Protein AF-A0A368TTC8-F1 (afdb_monomer)

Sequence (91 aa):
MTYEVQFQVGTAEYTARGPDIDGVLRLIQGVQGVGRVPEWIDWAGGACPVASGVVVALQPRSGRQTRGEGQTFDWGHTGRPGDIVRYRVCE

Radius of gyration: 19.32 Å; Cα contacts (8 Å, |Δi|>4): 154; chains: 1; bounding box: 33×19×56 Å

Organism: NCBI:txid2282306

Mean predicted aligned error: 11.92 Å

Secondary structure (DSSP, 8-state):
--EEEEEEETTEEEEEEESSHHHHHHHHHHHHHTT-PPPPEE----S--S-TT-EEEEEETTS--EEEEGGGS----SS-TT-EEEEEE--

pLDDT: mean 84.12, std 10.51, range [47.0, 93.56]

Nearest PDB structures (foldseek):
  1q10-assembly1_B  TM=3.906E-01  e=8.228E-01  Streptococcus sp. 'group G'
  1ca1-assembly1_A  TM=1.776E-01  e=4.451E+00  Clostridium perfringens
  8jmq-assembly1_B  TM=2.093E-01  e=7.659E+00  Asparagus officinalis

Solvent-accessible surface area (backbone atoms only — not comparable to full-atom values): 5419 Å² total; per-residue (Å²): 115,75,40,75,49,78,50,74,59,92,94,46,81,46,75,45,69,31,77,40,63,69,63,34,50,51,53,50,51,50,58,65,56,75,66,65,74,57,66,76,40,82,41,84,47,55,79,76,91,57,58,85,88,38,35,25,39,36,31,24,64,68,60,68,65,50,74,47,48,45,76,80,53,72,42,53,54,84,86,48,56,75,19,40,41,27,37,26,64,51,131

Foldseek 3Di:
DKDKDWDDDDPDIDIFIDPDPVVSVVVVVVVVVVPCPFDKDFADADPQPDDFPWKKWFQFLLGDIDIDTSVVDDRGDPVDSRHTGIMGTDD

Structure (mmCIF, N/CA/C/O backbone):
data_AF-A0A368TTC8-F1
#
_entry.id   AF-A0A368TTC8-F1
#
loop_
_atom_site.group_PDB
_atom_site.id
_atom_site.type_symbol
_atom_site.label_atom_id
_atom_site.label_alt_id
_atom_site.label_comp_id
_atom_site.label_asym_id
_atom_site.label_entity_id
_atom_site.label_seq_id
_atom_site.pdbx_PDB_ins_code
_atom_site.Cartn_x
_atom_site.Cartn_y
_atom_site.Cartn_z
_atom_site.occupancy
_atom_site.B_iso_or_equiv
_atom_site.auth_seq_id
_atom_site.auth_comp_id
_atom_site.auth_asym_id
_atom_site.auth_atom_id
_atom_site.pdbx_PDB_model_num
ATOM 1 N N . MET A 1 1 ? -18.501 -5.356 37.187 1.00 75.19 1 MET A N 1
ATOM 2 C CA . MET A 1 1 ? -17.072 -5.711 37.296 1.00 75.19 1 MET A CA 1
ATOM 3 C C . MET A 1 1 ? -16.368 -4.960 36.182 1.00 75.19 1 MET A C 1
ATOM 5 O O . MET A 1 1 ? -16.891 -4.975 35.079 1.00 75.19 1 MET A O 1
ATOM 9 N N . THR A 1 2 ? -15.304 -4.215 36.473 1.00 86.19 2 THR A N 1
ATOM 10 C CA . THR A 1 2 ? -14.590 -3.415 35.464 1.00 86.19 2 THR A CA 1
ATOM 11 C C . THR A 1 2 ? -13.287 -4.123 35.141 1.00 86.19 2 THR A C 1
ATOM 13 O O . THR A 1 2 ? -12.549 -4.489 36.053 1.00 86.19 2 THR A O 1
ATOM 16 N N . TYR A 1 3 ? -13.031 -4.338 33.859 1.00 89.19 3 TYR A N 1
ATOM 17 C CA . TYR A 1 3 ? -11.799 -4.916 33.350 1.00 89.19 3 TYR A CA 1
ATOM 18 C C . TYR A 1 3 ? -10.816 -3.793 33.052 1.00 89.19 3 TYR A C 1
ATOM 20 O O . TYR A 1 3 ? -11.174 -2.800 32.417 1.00 89.19 3 TYR A O 1
ATOM 28 N N . GLU A 1 4 ? -9.581 -3.963 33.509 1.00 91.12 4 GLU A N 1
ATOM 29 C CA . GLU A 1 4 ? -8.473 -3.054 33.240 1.00 91.12 4 GLU A CA 1
ATOM 30 C C . GLU A 1 4 ? -7.339 -3.852 32.601 1.00 91.12 4 GLU A C 1
ATOM 32 O O . GLU A 1 4 ? -6.953 -4.904 33.109 1.00 91.12 4 GLU A O 1
ATOM 37 N N . VAL A 1 5 ? -6.823 -3.369 31.474 1.00 88.75 5 VAL A N 1
ATOM 38 C CA . VAL A 1 5 ? -5.729 -4.014 30.745 1.00 88.75 5 VAL A CA 1
ATOM 39 C C . VAL A 1 5 ? -4.675 -2.966 30.422 1.00 88.75 5 VAL A C 1
ATOM 41 O O . VAL A 1 5 ? -4.972 -1.923 29.835 1.00 88.75 5 VAL A O 1
ATOM 44 N N . GLN A 1 6 ? -3.439 -3.250 30.818 1.00 90.25 6 GLN A N 1
ATOM 45 C CA . GLN A 1 6 ? -2.270 -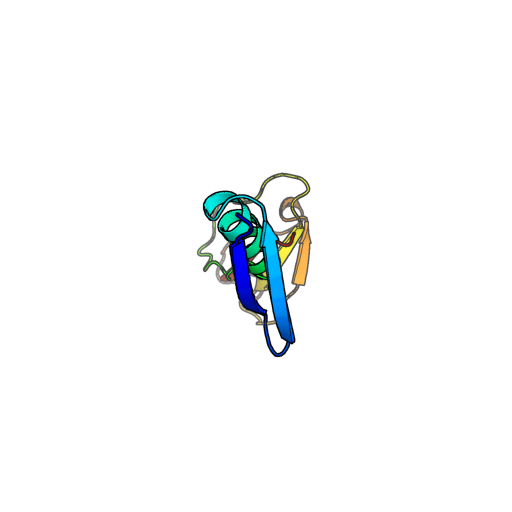2.441 30.497 1.00 90.25 6 GLN A CA 1
ATOM 46 C C . GLN A 1 6 ? -1.627 -2.956 29.211 1.00 90.25 6 GLN A C 1
ATOM 48 O O . GLN A 1 6 ? -1.531 -4.164 28.996 1.00 90.25 6 GLN A O 1
ATOM 53 N N . PHE A 1 7 ? -1.203 -2.043 28.346 1.00 83.69 7 PHE A N 1
ATOM 54 C CA . PHE A 1 7 ? -0.555 -2.378 27.084 1.00 83.69 7 PHE A CA 1
ATOM 55 C C . PHE A 1 7 ? 0.461 -1.305 26.694 1.00 83.69 7 PHE A C 1
ATOM 57 O O . PHE A 1 7 ? 0.370 -0.156 27.123 1.00 83.69 7 PHE A O 1
ATOM 64 N N . GLN A 1 8 ? 1.430 -1.678 25.862 1.00 79.62 8 GLN A N 1
ATOM 65 C CA . GLN A 1 8 ? 2.470 -0.772 25.380 1.00 79.62 8 GLN A CA 1
ATOM 66 C C . GLN A 1 8 ? 2.253 -0.438 23.902 1.00 79.62 8 GLN A C 1
ATOM 68 O O . GLN A 1 8 ? 1.886 -1.304 23.102 1.00 79.62 8 GLN A O 1
ATOM 73 N N . VAL A 1 9 ? 2.481 0.824 23.537 1.00 76.88 9 VAL A N 1
ATOM 74 C CA . VAL A 1 9 ? 2.503 1.301 22.147 1.00 76.88 9 VAL A CA 1
ATOM 75 C C . VAL A 1 9 ? 3.788 2.097 21.954 1.00 76.88 9 VAL A C 1
ATOM 77 O O . VAL A 1 9 ? 3.958 3.178 22.520 1.00 76.88 9 VAL A O 1
ATOM 80 N N . GLY A 1 10 ? 4.722 1.549 21.176 1.00 78.62 10 GLY A N 1
ATOM 81 C CA . GLY A 1 10 ? 6.071 2.108 21.075 1.00 78.62 10 GLY A CA 1
ATOM 82 C C . GLY A 1 10 ? 6.781 2.080 22.432 1.00 78.62 10 GLY A C 1
ATOM 83 O O . GLY A 1 10 ? 6.966 1.012 23.007 1.00 78.62 10 GLY A O 1
ATOM 84 N N . THR A 1 11 ? 7.176 3.249 22.941 1.00 77.38 11 THR A N 1
ATOM 85 C CA . THR A 1 11 ? 7.820 3.415 24.260 1.00 77.38 11 THR A CA 1
ATOM 86 C C . THR A 1 11 ? 6.861 3.867 25.362 1.00 77.38 11 THR A C 1
ATOM 88 O O . THR A 1 11 ? 7.287 4.041 26.502 1.00 77.38 11 THR A O 1
ATOM 91 N N . ALA A 1 12 ? 5.589 4.099 25.035 1.00 63.66 12 ALA A N 1
ATOM 92 C CA . ALA A 1 12 ? 4.596 4.607 25.969 1.00 63.66 12 ALA A CA 1
ATOM 93 C C . ALA A 1 12 ? 3.675 3.485 26.468 1.00 63.66 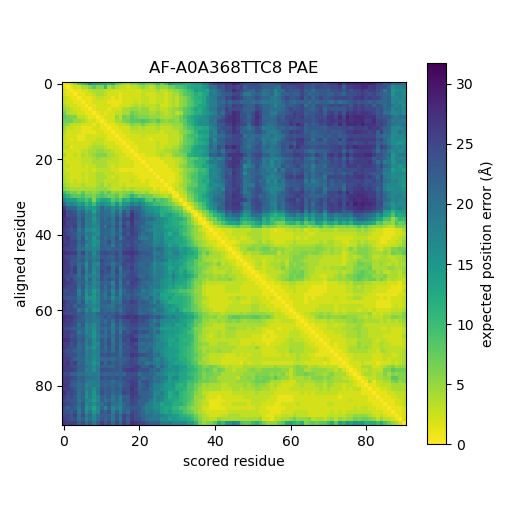12 ALA A C 1
ATOM 95 O O . ALA A 1 12 ? 3.299 2.575 25.723 1.00 63.66 12 ALA A O 1
ATOM 96 N N . GLU A 1 13 ? 3.314 3.567 27.746 1.00 87.81 13 GLU A N 1
ATOM 97 C CA . GLU A 1 13 ? 2.429 2.623 28.422 1.00 87.81 13 GLU A CA 1
ATOM 98 C C . GLU A 1 13 ? 1.030 3.223 28.572 1.00 87.81 13 GLU A C 1
ATOM 100 O O . GLU A 1 13 ? 0.865 4.389 28.934 1.00 87.81 13 GLU A O 1
ATOM 105 N N . TYR A 1 14 ? 0.016 2.413 28.285 1.00 83.69 14 TYR A N 1
ATOM 106 C CA . TYR A 1 14 ? -1.383 2.811 28.269 1.00 83.69 14 TYR A CA 1
ATOM 107 C C . TYR A 1 14 ? -2.225 1.825 29.074 1.00 83.69 14 TYR A C 1
ATOM 109 O O . TYR A 1 14 ?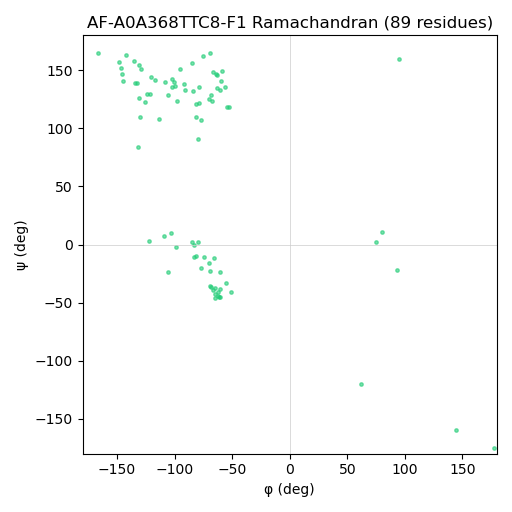 -1.888 0.651 29.221 1.00 83.69 14 TYR A O 1
ATOM 117 N N . THR A 1 15 ? -3.356 2.303 29.591 1.00 90.31 15 THR A N 1
ATOM 118 C CA . THR A 1 15 ? -4.333 1.478 30.311 1.00 90.31 15 THR A CA 1
ATOM 119 C C . THR A 1 15 ? -5.706 1.649 29.677 1.00 90.31 15 THR A C 1
ATOM 121 O O . THR A 1 15 ? -6.224 2.762 29.611 1.00 90.31 15 THR A O 1
ATOM 124 N N . ALA A 1 16 ? -6.309 0.547 29.234 1.00 87.06 16 ALA A N 1
ATOM 125 C CA . ALA A 1 16 ? -7.689 0.506 28.762 1.00 87.06 16 ALA A CA 1
ATOM 126 C C . ALA A 1 16 ? -8.602 -0.050 29.862 1.00 87.06 16 ALA A C 1
ATOM 128 O O . ALA A 1 16 ? -8.231 -0.990 30.567 1.00 87.06 16 ALA A O 1
ATOM 129 N N . ARG A 1 17 ? -9.793 0.540 30.019 1.00 92.75 17 ARG A N 1
ATOM 130 C CA . ARG A 1 17 ? -10.764 0.171 31.059 1.00 92.75 17 ARG A CA 1
ATOM 131 C C . ARG A 1 17 ? -12.163 0.050 30.471 1.00 92.75 17 ARG A C 1
ATOM 133 O O . ARG A 1 17 ? -12.559 0.895 29.671 1.00 92.75 17 ARG A O 1
ATOM 140 N N . GLY A 1 18 ? -12.918 -0.964 30.882 1.00 90.69 18 GLY A N 1
ATOM 141 C CA . GLY A 1 18 ? -14.271 -1.184 30.375 1.00 90.69 18 GLY A CA 1
ATOM 142 C C . GLY A 1 18 ? -15.089 -2.181 31.196 1.00 90.69 18 GLY A C 1
ATOM 143 O O . GLY A 1 18 ? -14.537 -2.913 32.013 1.00 90.69 18 GLY A O 1
ATOM 144 N N . PRO A 1 19 ? -16.419 -2.215 31.009 1.00 90.25 19 PRO A N 1
ATOM 145 C CA . PRO A 1 19 ? -17.305 -3.122 31.742 1.00 90.25 19 PRO A CA 1
ATOM 146 C C . PRO A 1 19 ? -17.215 -4.585 31.272 1.00 90.25 19 PRO A C 1
ATOM 148 O O . PRO A 1 19 ? -17.756 -5.465 31.933 1.00 90.25 19 PRO A O 1
ATOM 151 N N . ASP A 1 20 ? -16.544 -4.836 30.146 1.00 91.19 20 ASP A N 1
ATOM 152 C CA . ASP A 1 20 ? -16.440 -6.134 29.481 1.00 91.19 20 ASP A CA 1
ATOM 153 C C . ASP A 1 20 ? -15.052 -6.303 28.838 1.00 91.19 20 ASP A C 1
ATOM 155 O O . ASP A 1 20 ? -14.500 -5.348 28.280 1.00 91.19 20 ASP A O 1
ATOM 159 N N . ILE A 1 21 ? -14.485 -7.510 28.924 1.00 85.75 21 ILE A N 1
ATOM 160 C CA . ILE A 1 21 ? -13.129 -7.801 28.441 1.00 85.75 21 ILE A CA 1
ATOM 161 C C . ILE A 1 21 ? -13.037 -7.754 26.911 1.00 85.75 21 ILE A C 1
ATOM 163 O O . ILE A 1 21 ? -12.048 -7.237 26.391 1.00 85.75 21 ILE A O 1
ATOM 167 N N . ASP A 1 22 ? -14.068 -8.186 26.179 1.00 85.69 22 ASP A N 1
ATOM 168 C CA . ASP A 1 22 ? -14.072 -8.133 24.712 1.00 85.69 22 ASP A CA 1
ATOM 169 C C . ASP A 1 22 ? -14.130 -6.683 24.215 1.00 85.69 22 ASP A C 1
ATOM 171 O O . ASP A 1 22 ? -13.484 -6.320 23.228 1.00 85.69 22 ASP A O 1
ATOM 175 N N . GLY A 1 23 ? -14.870 -5.821 24.917 1.00 84.19 23 GLY A N 1
ATOM 176 C CA . GLY A 1 23 ? -14.865 -4.377 24.684 1.00 84.19 23 GLY A CA 1
ATOM 177 C C . GLY A 1 23 ? -13.481 -3.750 24.884 1.00 84.19 23 GLY A C 1
ATOM 178 O O . GLY A 1 23 ? -13.020 -2.980 24.039 1.00 84.19 23 GLY A O 1
ATOM 179 N N . VAL A 1 24 ? -12.787 -4.116 25.966 1.00 84.69 24 VAL A N 1
ATOM 180 C CA . VAL A 1 24 ? -11.426 -3.631 26.257 1.00 84.69 24 VAL A CA 1
ATOM 181 C C . VAL A 1 24 ? -10.422 -4.118 25.207 1.00 84.69 24 VAL A C 1
ATOM 183 O O . VAL A 1 24 ? -9.617 -3.324 24.719 1.00 84.69 24 VAL A O 1
ATOM 186 N N . LEU A 1 25 ? -10.499 -5.383 24.789 1.00 82.12 25 LEU A N 1
ATOM 187 C CA . LEU A 1 25 ? -9.618 -5.935 23.758 1.00 82.12 25 LEU A CA 1
ATOM 188 C C . LEU A 1 25 ? -9.822 -5.270 22.391 1.00 82.12 25 LEU A C 1
ATOM 190 O O . LEU A 1 25 ? -8.836 -4.993 21.711 1.00 82.12 25 LEU A O 1
ATOM 194 N N . ARG A 1 26 ? -11.061 -4.932 22.007 1.00 82.88 26 ARG A N 1
ATOM 195 C CA . ARG A 1 26 ? -11.329 -4.168 20.773 1.00 82.88 26 ARG A CA 1
ATOM 196 C C . ARG A 1 26 ? -10.694 -2.781 20.794 1.00 82.88 26 ARG A C 1
ATOM 198 O O . ARG A 1 26 ? -10.144 -2.359 19.780 1.00 82.88 26 ARG A O 1
ATOM 205 N N . LEU A 1 27 ? -10.745 -2.081 21.930 1.00 81.00 27 LEU A N 1
ATOM 206 C CA . LEU A 1 27 ? -10.090 -0.776 22.075 1.00 81.00 27 LEU A CA 1
ATOM 207 C C . LEU A 1 27 ? -8.576 -0.904 21.898 1.00 81.00 27 LEU A C 1
ATOM 209 O O . LEU A 1 27 ? -7.979 -0.130 21.156 1.00 81.00 27 LEU A O 1
ATOM 213 N N . ILE A 1 28 ? -7.964 -1.917 22.513 1.00 82.31 28 ILE A N 1
ATOM 214 C CA . ILE A 1 28 ? -6.522 -2.164 22.394 1.00 82.31 28 ILE A CA 1
ATOM 215 C C . ILE A 1 28 ? -6.151 -2.527 20.955 1.00 82.31 28 ILE A C 1
ATOM 217 O O . ILE A 1 28 ? -5.212 -1.956 20.412 1.00 82.31 28 ILE A O 1
ATOM 221 N N . GLN A 1 29 ? -6.899 -3.423 20.306 1.00 76.00 29 GLN A N 1
ATOM 222 C CA . GLN A 1 29 ? -6.682 -3.785 18.901 1.00 76.00 29 GLN A CA 1
ATOM 223 C C . GLN A 1 29 ? -6.840 -2.583 17.965 1.00 76.00 29 GLN A C 1
ATOM 225 O O . GLN A 1 29 ? -6.052 -2.435 17.035 1.00 76.00 29 GLN A O 1
ATOM 230 N N . GLY A 1 30 ? -7.804 -1.699 18.237 1.00 66.62 30 GLY A N 1
ATOM 231 C CA . GLY A 1 30 ? -7.962 -0.436 17.522 1.00 66.62 30 GLY A CA 1
ATOM 232 C C . GLY A 1 30 ? -6.742 0.469 17.683 1.00 66.62 30 GLY A C 1
ATOM 233 O O . GLY A 1 30 ? -6.221 0.965 16.693 1.00 66.62 30 GLY A O 1
ATOM 234 N N . VAL A 1 31 ? -6.215 0.616 18.902 1.00 66.81 31 VAL A N 1
ATOM 235 C CA . VAL A 1 31 ? -5.011 1.427 19.162 1.00 66.81 31 VAL A CA 1
ATOM 236 C C . VAL A 1 31 ? -3.757 0.818 18.519 1.00 66.81 31 VAL A C 1
ATOM 238 O O . VAL A 1 31 ? -2.955 1.544 17.940 1.00 66.81 31 VAL A O 1
ATOM 241 N N . GLN A 1 32 ? -3.600 -0.508 18.547 1.00 57.00 32 GLN A N 1
ATOM 242 C CA . GLN A 1 32 ? -2.510 -1.213 17.852 1.00 57.00 32 GLN A CA 1
ATOM 243 C C . GLN A 1 32 ? -2.666 -1.159 16.317 1.00 57.00 32 GLN A C 1
ATOM 245 O O . GLN A 1 32 ? -1.685 -1.284 15.586 1.00 57.00 32 GLN A O 1
ATOM 250 N N . GLY A 1 33 ? -3.889 -0.940 15.820 1.00 51.91 33 GLY A N 1
ATOM 251 C CA . GLY A 1 33 ? -4.200 -0.708 14.409 1.00 51.91 33 GLY A CA 1
ATOM 252 C C . GLY A 1 33 ? -3.873 0.706 13.912 1.00 51.91 33 GLY A C 1
ATOM 253 O O . GLY A 1 33 ? -3.649 0.878 12.722 1.00 51.91 33 GLY A O 1
ATOM 254 N N . VAL A 1 34 ? -3.752 1.696 14.805 1.00 48.47 34 VAL A N 1
ATOM 255 C CA . VAL A 1 34 ? -3.496 3.119 14.471 1.00 48.47 34 VAL A CA 1
ATOM 256 C C . VAL A 1 34 ? -2.013 3.414 14.164 1.00 48.47 34 VAL A C 1
ATOM 258 O O . VAL A 1 34 ? -1.631 4.545 13.880 1.00 48.47 34 VAL A O 1
ATOM 261 N N . GLY A 1 35 ? -1.148 2.398 14.178 1.00 47.00 35 GLY A N 1
ATOM 262 C CA . GLY A 1 35 ? 0.288 2.553 13.919 1.00 47.00 35 GLY A CA 1
ATOM 263 C C . GLY A 1 35 ? 0.835 1.719 12.768 1.00 47.00 35 GLY A C 1
ATOM 264 O O . GLY A 1 35 ? 2.049 1.728 12.545 1.00 47.00 35 GLY A O 1
ATOM 265 N N . ARG A 1 36 ? -0.002 0.963 12.046 1.00 52.59 36 ARG A N 1
ATOM 266 C CA . ARG A 1 36 ? 0.506 0.134 10.954 1.00 52.59 36 ARG A CA 1
ATOM 267 C C . ARG A 1 36 ? 0.729 1.018 9.743 1.00 52.59 36 ARG A C 1
ATOM 269 O O . ARG A 1 36 ? -0.152 1.180 8.912 1.00 52.59 36 ARG A O 1
ATOM 276 N N . VAL A 1 37 ? 1.940 1.565 9.632 1.00 56.94 37 VAL A N 1
ATOM 277 C CA . VAL A 1 37 ? 2.397 2.069 8.343 1.00 56.94 37 VAL A CA 1
ATOM 278 C C . VAL A 1 37 ? 2.242 0.899 7.369 1.00 56.94 37 VAL A C 1
ATOM 280 O O . VAL A 1 37 ? 2.826 -0.160 7.614 1.00 56.94 37 VAL A O 1
ATOM 283 N N . PRO A 1 38 ? 1.415 1.039 6.331 1.00 69.69 38 PRO A N 1
ATOM 284 C CA . PRO A 1 38 ? 1.099 -0.060 5.440 1.00 69.69 38 PRO A CA 1
ATOM 285 C C . PRO A 1 38 ? 2.386 -0.623 4.856 1.00 69.69 38 PRO A C 1
ATOM 287 O O . PRO A 1 38 ? 3.315 0.117 4.505 1.00 69.69 38 PRO A O 1
ATOM 290 N N . GLU A 1 39 ? 2.458 -1.948 4.845 1.00 81.56 39 GLU A N 1
ATOM 291 C CA . GLU A 1 39 ? 3.650 -2.666 4.429 1.00 81.56 39 GLU A CA 1
ATOM 292 C C . GLU A 1 39 ? 3.942 -2.386 2.950 1.00 81.56 39 GLU A C 1
ATOM 294 O O . GLU A 1 39 ? 3.033 -2.146 2.150 1.00 81.56 39 GLU A O 1
ATOM 299 N N . TRP A 1 40 ? 5.227 -2.363 2.592 1.00 88.56 40 TRP A N 1
ATOM 300 C CA . TRP A 1 40 ? 5.628 -2.231 1.198 1.00 88.56 40 TRP A CA 1
ATOM 301 C C . TRP A 1 40 ? 5.297 -3.516 0.447 1.00 88.56 40 TRP A C 1
ATOM 303 O O . TRP A 1 40 ? 5.743 -4.595 0.820 1.00 88.56 40 TRP A O 1
ATOM 313 N N . ILE A 1 41 ? 4.552 -3.374 -0.638 1.00 90.62 41 ILE A N 1
ATOM 314 C CA . ILE A 1 41 ? 4.157 -4.447 -1.539 1.00 90.62 41 ILE A CA 1
ATOM 315 C C . ILE A 1 41 ? 5.118 -4.425 -2.727 1.00 90.62 41 ILE A C 1
ATOM 317 O O . ILE A 1 41 ? 5.252 -3.390 -3.388 1.00 90.62 41 ILE A O 1
ATOM 321 N N . ASP A 1 42 ? 5.794 -5.546 -2.995 1.00 91.94 42 ASP A N 1
ATOM 322 C CA . ASP A 1 42 ? 6.611 -5.716 -4.200 1.00 91.94 42 ASP A CA 1
ATOM 323 C C . ASP A 1 42 ? 5.730 -5.652 -5.458 1.00 91.94 42 ASP A C 1
ATOM 325 O O . ASP A 1 42 ? 4.662 -6.262 -5.531 1.00 91.94 42 ASP A O 1
ATOM 329 N N . TRP A 1 43 ? 6.180 -4.898 -6.460 1.00 91.31 43 TRP A N 1
ATOM 330 C CA . TRP A 1 43 ? 5.449 -4.650 -7.698 1.00 91.31 43 TRP A CA 1
ATOM 331 C C . TRP A 1 43 ? 6.243 -5.111 -8.916 1.00 91.31 43 TRP A C 1
ATOM 333 O O . TRP A 1 43 ? 7.395 -4.723 -9.112 1.00 91.31 43 TRP A O 1
ATOM 343 N N . ALA A 1 44 ? 5.592 -5.900 -9.771 1.00 88.44 44 ALA A N 1
ATOM 344 C CA . ALA A 1 44 ? 6.172 -6.444 -10.999 1.00 88.44 44 ALA A CA 1
ATOM 345 C C . ALA A 1 44 ? 5.601 -5.809 -12.283 1.00 88.44 44 ALA A C 1
ATOM 347 O O . ALA A 1 44 ? 5.919 -6.261 -13.380 1.00 88.44 44 ALA A O 1
ATOM 348 N N . GLY A 1 45 ? 4.779 -4.760 -12.162 1.00 87.06 45 GLY A N 1
ATOM 349 C CA . GLY A 1 45 ? 4.085 -4.146 -13.295 1.00 87.06 45 GLY A CA 1
ATOM 350 C C . GLY A 1 45 ? 2.670 -4.667 -13.505 1.00 87.06 45 GLY A C 1
ATOM 351 O O . GLY A 1 45 ? 2.313 -5.753 -13.057 1.00 87.06 45 GLY A O 1
ATOM 352 N N . GLY A 1 46 ? 1.866 -3.879 -14.217 1.00 86.62 46 GLY A N 1
ATOM 353 C CA . GLY A 1 46 ? 0.503 -4.249 -14.584 1.00 86.62 46 GLY A CA 1
ATOM 354 C C . GLY A 1 46 ? -0.449 -3.060 -14.578 1.00 86.62 46 GLY A C 1
ATOM 355 O O . GLY A 1 46 ? -0.032 -1.905 -14.658 1.00 86.62 46 GLY A O 1
ATOM 356 N N . ALA A 1 47 ? -1.743 -3.359 -14.481 1.00 87.19 47 ALA A N 1
ATOM 357 C CA . ALA A 1 47 ? -2.760 -2.340 -14.261 1.00 87.19 47 ALA A CA 1
ATOM 358 C C . ALA A 1 47 ? -2.605 -1.717 -12.865 1.00 87.19 47 ALA A C 1
ATOM 360 O O . ALA A 1 47 ? -2.197 -2.394 -11.924 1.00 87.19 47 ALA A O 1
ATOM 361 N N . CYS A 1 48 ? -2.964 -0.439 -12.736 1.00 86.31 48 CYS A N 1
ATOM 362 C CA . CYS A 1 48 ? -2.965 0.271 -11.460 1.00 86.31 48 CYS A CA 1
ATOM 363 C C . CYS A 1 48 ? -3.783 -0.512 -10.406 1.00 86.31 48 CYS A C 1
ATOM 365 O O . CYS A 1 48 ? -4.985 -0.702 -10.606 1.00 86.31 48 CYS A O 1
ATOM 367 N N . PRO A 1 49 ? -3.169 -0.968 -9.295 1.00 85.12 49 PRO A N 1
ATOM 368 C CA . PRO A 1 49 ? -3.838 -1.790 -8.288 1.00 85.12 49 PRO A CA 1
ATOM 369 C C . PRO A 1 49 ? -4.641 -0.964 -7.274 1.00 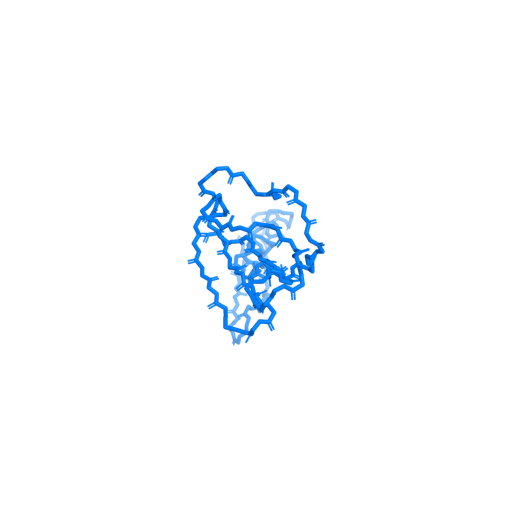85.12 49 PRO A C 1
ATOM 371 O O . PRO A 1 49 ? -5.230 -1.525 -6.352 1.00 85.12 49 PRO A O 1
ATOM 374 N N . VAL A 1 50 ? -4.639 0.365 -7.394 1.00 86.56 50 VAL A N 1
ATOM 375 C CA . VAL A 1 50 ? -5.212 1.282 -6.405 1.00 86.56 50 VAL A CA 1
ATOM 376 C C . VAL A 1 50 ? -6.375 2.077 -6.981 1.00 86.56 50 VAL A C 1
ATOM 378 O O . VAL A 1 50 ? -6.374 2.488 -8.142 1.00 86.56 50 VAL A O 1
ATOM 381 N N . ALA A 1 51 ? -7.394 2.278 -6.147 1.00 85.38 51 ALA A N 1
ATOM 382 C CA . ALA A 1 51 ? -8.591 3.017 -6.519 1.00 85.38 51 ALA A CA 1
ATOM 383 C C . ALA A 1 51 ? -8.307 4.518 -6.717 1.00 85.38 51 ALA A C 1
ATOM 385 O O . ALA A 1 51 ? -7.278 5.052 -6.297 1.00 85.38 51 ALA A O 1
ATOM 386 N N . SER A 1 52 ? -9.252 5.209 -7.356 1.00 85.38 52 SER A N 1
ATOM 387 C CA . SER A 1 52 ? -9.196 6.666 -7.521 1.00 85.38 52 SER A CA 1
ATOM 388 C C . SER A 1 52 ? -9.156 7.379 -6.175 1.00 85.38 52 SER A C 1
ATOM 390 O O . SER A 1 52 ? -9.862 6.982 -5.251 1.00 85.38 52 SER A O 1
ATOM 392 N N . GLY A 1 53 ? -8.355 8.442 -6.075 1.00 84.81 53 GLY A N 1
ATOM 393 C CA . GLY A 1 53 ? -8.217 9.242 -4.853 1.00 84.81 53 GLY A CA 1
ATOM 394 C C . GLY A 1 53 ? -7.390 8.590 -3.739 1.00 84.81 53 GLY A C 1
ATOM 395 O O . GLY A 1 53 ? -7.232 9.183 -2.676 1.00 84.81 53 GLY A O 1
ATOM 396 N N . VAL A 1 54 ? -6.837 7.393 -3.961 1.00 89.62 54 VAL A N 1
ATOM 397 C CA . VAL A 1 54 ? -5.954 6.737 -2.990 1.00 89.62 54 VAL A CA 1
ATOM 398 C C . VAL A 1 54 ? -4.545 7.305 -3.115 1.00 89.62 54 VAL A C 1
ATOM 400 O O . VAL A 1 54 ? -3.911 7.199 -4.168 1.00 89.62 54 VAL A O 1
ATOM 403 N N . VAL A 1 55 ? -4.029 7.878 -2.028 1.00 90.88 55 VAL A N 1
ATOM 404 C CA . VAL A 1 55 ? -2.631 8.309 -1.952 1.00 90.88 55 VAL A CA 1
ATOM 405 C C . VAL A 1 55 ? -1.757 7.091 -1.690 1.00 90.88 55 VAL A C 1
ATOM 407 O O . VAL A 1 55 ? -2.060 6.265 -0.840 1.00 90.88 55 VAL A O 1
ATOM 410 N N . VAL A 1 56 ? -0.648 6.970 -2.404 1.00 92.31 56 VAL A N 1
ATOM 411 C CA . VAL A 1 56 ? 0.321 5.885 -2.252 1.00 92.31 56 VAL A CA 1
ATOM 412 C C . VAL A 1 56 ? 1.722 6.457 -2.111 1.00 92.31 56 VAL A C 1
ATOM 414 O O . VAL A 1 56 ? 2.029 7.524 -2.64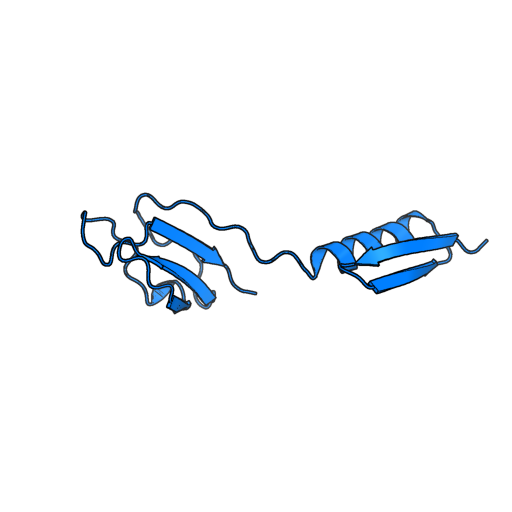6 1.00 92.31 56 VAL A O 1
ATOM 417 N N . ALA A 1 57 ? 2.589 5.735 -1.410 1.00 92.69 57 ALA A N 1
ATOM 418 C CA . ALA A 1 57 ? 4.028 5.922 -1.507 1.00 92.69 57 ALA A CA 1
ATOM 419 C C . ALA A 1 57 ? 4.599 4.849 -2.434 1.00 92.69 57 ALA A C 1
ATOM 421 O O . ALA A 1 57 ? 4.229 3.680 -2.343 1.00 92.69 57 ALA A O 1
ATOM 422 N N . LEU A 1 58 ? 5.506 5.252 -3.314 1.00 93.00 58 LEU A N 1
ATOM 423 C CA . LEU A 1 58 ? 6.141 4.404 -4.309 1.00 93.00 58 LEU A CA 1
ATOM 424 C C . LEU A 1 58 ? 7.646 4.400 -4.099 1.00 93.00 58 LEU A C 1
ATOM 426 O O . LEU A 1 58 ? 8.243 5.433 -3.786 1.00 93.00 58 LEU A O 1
ATOM 430 N N . GLN A 1 59 ? 8.261 3.253 -4.350 1.00 93.38 59 GLN A N 1
ATOM 431 C CA . GLN A 1 59 ? 9.695 3.131 -4.514 1.00 93.38 59 GLN A CA 1
ATOM 432 C C . GLN A 1 59 ? 9.982 2.729 -5.963 1.00 93.38 59 GLN A C 1
ATOM 434 O O . GLN A 1 59 ? 9.700 1.591 -6.348 1.00 93.38 59 GLN A O 1
ATOM 439 N N . PRO A 1 60 ? 10.516 3.648 -6.780 1.00 90.94 60 PRO A N 1
ATOM 440 C CA . PRO A 1 60 ? 10.992 3.320 -8.110 1.00 90.94 60 PRO A CA 1
ATOM 441 C C . PRO A 1 60 ? 12.333 2.585 -8.038 1.00 90.94 60 PRO A C 1
ATOM 443 O O . PRO A 1 60 ? 13.054 2.665 -7.040 1.00 90.94 60 PRO A O 1
ATOM 446 N N . ARG A 1 61 ? 12.706 1.913 -9.127 1.00 90.75 61 ARG A N 1
ATOM 447 C CA . ARG A 1 61 ? 13.976 1.183 -9.274 1.00 90.75 61 ARG A CA 1
ATOM 448 C C . ARG A 1 61 ? 15.202 2.068 -9.017 1.00 90.75 61 ARG A C 1
ATOM 450 O O . ARG A 1 61 ? 16.194 1.598 -8.475 1.00 90.75 61 ARG A O 1
ATOM 457 N N . SER A 1 62 ? 15.120 3.352 -9.367 1.00 89.38 62 SER A N 1
ATOM 458 C CA . SER A 1 62 ? 16.139 4.375 -9.075 1.00 89.38 62 SER A CA 1
ATOM 459 C C . SER A 1 62 ? 16.321 4.684 -7.580 1.00 89.38 62 SER A C 1
ATOM 461 O O . SER A 1 62 ? 17.277 5.360 -7.210 1.00 89.38 62 SER A O 1
ATOM 463 N N . GLY A 1 63 ? 15.425 4.205 -6.713 1.00 87.25 63 GLY A N 1
ATOM 464 C CA . GLY A 1 63 ? 15.549 4.252 -5.256 1.00 87.25 63 GLY A CA 1
ATOM 465 C C . GLY A 1 63 ? 14.906 5.464 -4.583 1.00 87.25 63 GLY A C 1
ATOM 466 O O . GLY A 1 63 ? 14.560 5.375 -3.403 1.00 87.25 63 GLY A O 1
ATOM 467 N N . ARG A 1 64 ? 14.680 6.574 -5.301 1.00 89.75 64 ARG A N 1
ATOM 468 C CA . ARG A 1 64 ? 14.075 7.786 -4.724 1.00 89.75 64 ARG A CA 1
ATOM 469 C C . ARG A 1 64 ? 12.567 7.624 -4.554 1.00 89.75 64 ARG A C 1
ATOM 471 O O . ARG A 1 64 ? 11.824 7.692 -5.527 1.00 89.75 64 ARG A O 1
ATOM 478 N N . GLN A 1 65 ? 12.123 7.460 -3.312 1.00 91.19 65 GLN A N 1
ATOM 479 C CA . GLN A 1 65 ? 10.703 7.333 -2.999 1.00 91.19 65 GLN A CA 1
ATOM 480 C C . GLN A 1 65 ? 9.920 8.603 -3.355 1.00 91.19 65 GLN A C 1
ATOM 482 O O . GLN A 1 65 ? 10.422 9.721 -3.216 1.00 91.19 65 GLN A O 1
ATOM 487 N N . THR A 1 66 ? 8.677 8.417 -3.788 1.00 91.19 66 THR A N 1
ATOM 488 C CA . THR A 1 66 ? 7.728 9.501 -4.061 1.00 91.19 66 THR A CA 1
ATOM 489 C C . THR A 1 66 ? 6.361 9.164 -3.474 1.00 91.19 66 THR A C 1
ATOM 491 O O . THR A 1 66 ? 6.067 7.996 -3.222 1.00 91.19 66 THR A O 1
ATOM 494 N N . ARG A 1 67 ? 5.527 10.176 -3.231 1.00 91.75 67 ARG A N 1
ATOM 495 C CA . ARG A 1 67 ? 4.167 10.019 -2.703 1.00 91.75 67 ARG A CA 1
ATOM 496 C C . ARG A 1 67 ? 3.205 10.863 -3.527 1.00 91.75 67 ARG A C 1
ATOM 498 O O . ARG A 1 67 ? 3.534 11.993 -3.873 1.00 91.75 67 ARG A O 1
ATOM 505 N N . GLY A 1 68 ? 2.028 10.325 -3.813 1.00 91.00 68 GLY A N 1
ATOM 506 C CA . GLY A 1 68 ? 0.990 11.018 -4.573 1.00 91.00 68 GLY A CA 1
ATOM 507 C C . GLY A 1 68 ? -0.227 10.134 -4.793 1.00 91.00 68 GLY A C 1
ATOM 508 O O . GLY A 1 68 ? -0.289 9.021 -4.275 1.00 91.00 68 GLY A O 1
ATOM 509 N N . GLU A 1 69 ? -1.194 10.615 -5.561 1.00 91.81 69 GLU A N 1
ATOM 510 C CA . GLU A 1 69 ? -2.361 9.817 -5.933 1.00 91.81 69 GLU A CA 1
ATOM 511 C C . GLU A 1 69 ? -1.959 8.680 -6.872 1.00 91.81 69 GLU A C 1
ATOM 513 O O . GLU A 1 69 ? -1.321 8.903 -7.901 1.00 91.81 69 GLU A O 1
ATOM 518 N N . GLY A 1 70 ? -2.371 7.458 -6.543 1.00 89.38 70 GLY A N 1
ATOM 519 C CA . GLY A 1 70 ? -2.016 6.250 -7.280 1.00 89.38 70 GLY A CA 1
ATOM 520 C C . GLY A 1 70 ? -2.262 6.343 -8.782 1.00 89.38 70 GLY A C 1
ATOM 521 O O . GLY A 1 70 ? -1.414 5.941 -9.570 1.00 89.38 70 GLY A O 1
ATOM 522 N N . GLN A 1 71 ? -3.377 6.942 -9.193 1.00 87.81 71 GLN A N 1
ATOM 523 C CA . GLN A 1 71 ? -3.742 7.072 -10.606 1.00 87.81 71 GLN A CA 1
ATOM 524 C C . GLN A 1 71 ? -2.865 8.043 -11.403 1.00 87.81 71 GLN A C 1
ATOM 526 O O . GLN A 1 71 ? -2.888 8.004 -12.629 1.00 87.81 71 GLN A O 1
ATOM 531 N N . THR A 1 72 ? -2.093 8.904 -10.736 1.00 88.81 72 THR A N 1
ATOM 532 C CA . THR A 1 72 ? -1.203 9.862 -11.412 1.00 88.81 72 THR A CA 1
ATOM 533 C C . THR A 1 72 ? 0.139 9.249 -11.805 1.00 88.81 72 THR A C 1
ATOM 535 O O . THR A 1 72 ? 0.906 9.863 -12.547 1.00 88.81 72 THR A O 1
ATOM 538 N N . PHE A 1 73 ? 0.433 8.042 -11.317 1.00 88.56 73 PHE A N 1
ATOM 539 C CA . PHE A 1 73 ? 1.688 7.354 -11.573 1.00 88.56 73 PHE A CA 1
ATOM 540 C C . PHE A 1 73 ? 1.597 6.376 -12.742 1.00 88.56 73 PHE A C 1
ATOM 542 O O . PHE A 1 73 ? 0.556 5.777 -13.005 1.00 88.56 73 PHE A O 1
ATOM 549 N N . ASP A 1 74 ? 2.734 6.180 -13.409 1.00 88.75 74 ASP A N 1
ATOM 550 C CA . ASP A 1 74 ? 2.904 5.125 -14.402 1.00 88.75 74 ASP A CA 1
ATOM 551 C C . ASP A 1 74 ? 3.206 3.796 -13.692 1.00 88.75 74 ASP A C 1
ATOM 553 O O . ASP A 1 74 ? 4.274 3.615 -13.105 1.00 88.75 74 ASP A O 1
ATOM 557 N N . TRP A 1 75 ? 2.239 2.875 -13.727 1.00 90.19 75 TRP A N 1
ATOM 558 C CA . TRP A 1 75 ? 2.349 1.527 -13.150 1.00 90.19 75 TRP A CA 1
ATOM 559 C C . TRP A 1 75 ? 3.014 0.516 -14.088 1.00 90.19 75 TRP A C 1
ATOM 561 O O . TRP A 1 75 ? 3.154 -0.663 -13.732 1.00 90.19 75 TRP A O 1
ATOM 571 N N . GLY A 1 76 ? 3.440 0.971 -15.269 1.00 85.81 76 GLY A N 1
ATOM 572 C CA . GLY A 1 76 ? 4.247 0.201 -16.195 1.00 85.81 76 GLY A CA 1
ATOM 573 C C . GLY A 1 76 ? 5.567 -0.254 -15.570 1.00 85.81 76 GLY A C 1
ATOM 574 O O . GLY A 1 76 ? 6.148 0.399 -14.705 1.00 85.81 76 GLY A O 1
ATOM 575 N N . HIS A 1 77 ? 6.045 -1.412 -16.022 1.00 85.38 77 HIS A N 1
ATOM 576 C CA . HIS A 1 77 ? 7.315 -1.990 -15.588 1.00 85.38 77 HIS A CA 1
ATOM 577 C C . HIS A 1 77 ? 8.096 -2.403 -16.835 1.00 85.38 77 HIS A C 1
ATOM 579 O O . HIS A 1 77 ? 7.998 -3.526 -17.324 1.00 85.38 77 HIS A O 1
ATOM 585 N N . THR A 1 78 ? 8.801 -1.435 -17.417 1.00 86.62 78 THR A N 1
ATOM 586 C CA . THR A 1 78 ? 9.428 -1.536 -18.749 1.00 86.62 78 THR A CA 1
ATOM 587 C C . THR A 1 78 ? 10.944 -1.763 -18.704 1.00 86.62 78 THR A C 1
ATOM 589 O O . THR A 1 78 ? 11.627 -1.665 -19.721 1.00 86.62 78 THR A O 1
ATOM 592 N N . GLY A 1 79 ? 11.492 -2.051 -17.525 1.00 85.44 79 GLY A N 1
ATOM 593 C CA . GLY A 1 79 ? 12.924 -2.106 -17.237 1.00 85.44 79 GLY A CA 1
ATOM 594 C C . GLY A 1 79 ? 13.572 -0.734 -17.018 1.00 85.44 79 GLY A C 1
ATOM 595 O O . GLY A 1 79 ? 14.800 -0.645 -16.976 1.00 85.44 79 GLY A O 1
ATOM 596 N N . ARG A 1 80 ? 12.792 0.347 -16.893 1.00 88.50 80 ARG A N 1
ATOM 597 C CA . ARG A 1 80 ? 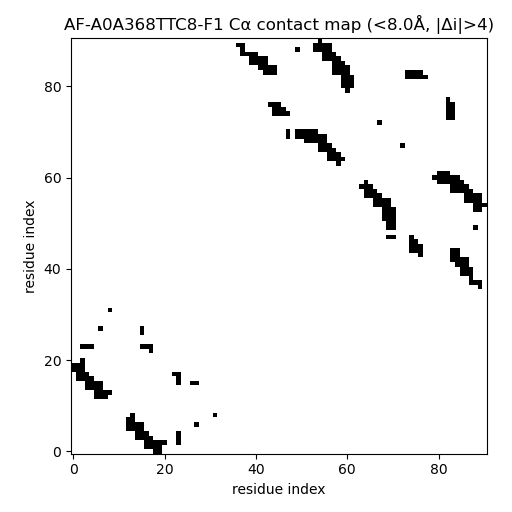13.318 1.711 -16.765 1.00 88.50 80 ARG A CA 1
ATOM 598 C C . ARG A 1 80 ? 13.668 2.047 -15.310 1.00 88.50 80 ARG A C 1
ATOM 600 O O . ARG A 1 80 ? 13.077 1.507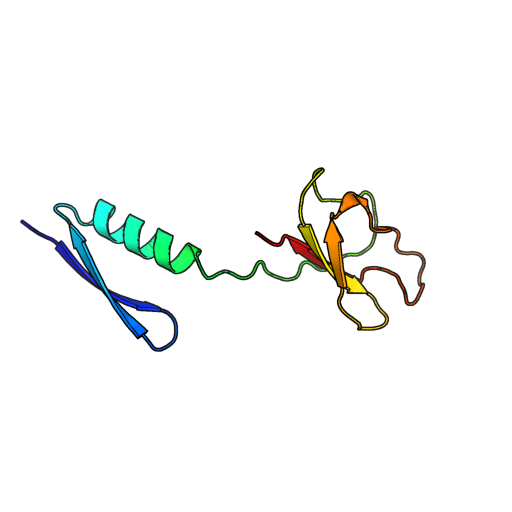 -14.377 1.00 88.50 80 ARG A O 1
ATOM 607 N N . PRO A 1 81 ? 14.578 3.009 -15.070 1.00 86.44 81 PRO A N 1
ATOM 608 C CA . PRO A 1 81 ? 14.888 3.481 -13.715 1.00 86.44 81 PRO A CA 1
ATOM 609 C C . PRO A 1 81 ? 13.687 4.087 -12.967 1.00 86.44 81 PRO A C 1
ATOM 611 O O . PRO A 1 81 ? 13.689 4.151 -11.737 1.00 86.44 81 PRO A O 1
ATOM 614 N N . GLY A 1 82 ? 12.683 4.559 -13.710 1.00 86.56 82 GLY A N 1
ATOM 615 C CA . GLY A 1 82 ? 11.436 5.094 -13.164 1.00 86.56 82 GLY A CA 1
ATOM 616 C C . GLY A 1 82 ? 10.406 4.031 -12.788 1.00 86.56 82 GLY A C 1
ATOM 617 O O . GLY A 1 82 ? 9.430 4.379 -12.135 1.00 86.56 82 GLY A O 1
ATOM 618 N N . ASP A 1 83 ? 10.619 2.765 -13.162 1.00 91.75 83 ASP A N 1
ATOM 619 C CA . ASP A 1 83 ? 9.656 1.700 -12.890 1.00 91.75 83 ASP A CA 1
ATOM 620 C C . ASP A 1 83 ? 9.437 1.543 -11.392 1.00 91.75 83 ASP A C 1
ATOM 622 O O . ASP A 1 83 ? 10.391 1.446 -10.613 1.00 91.75 83 ASP A O 1
ATOM 626 N N . ILE A 1 84 ? 8.172 1.457 -11.006 1.00 93.56 84 ILE A N 1
ATOM 627 C CA . ILE A 1 84 ? 7.773 1.161 -9.638 1.00 93.56 8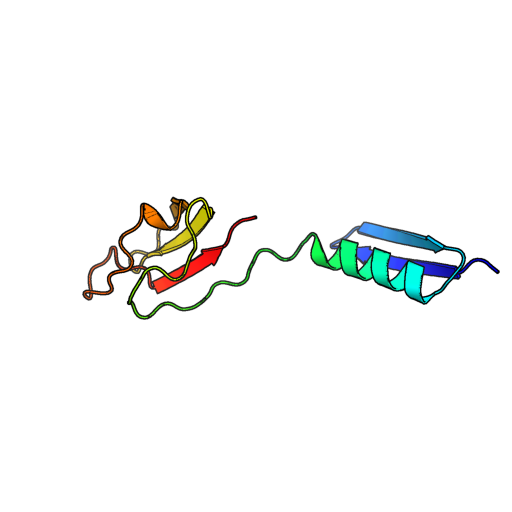4 ILE A CA 1
ATOM 628 C C . ILE A 1 84 ? 8.184 -0.282 -9.333 1.00 93.56 84 ILE A C 1
ATOM 630 O O . ILE A 1 84 ? 7.780 -1.213 -10.027 1.00 93.56 84 ILE A O 1
ATOM 634 N N . VAL A 1 85 ? 8.987 -0.469 -8.286 1.00 93.50 85 VAL A N 1
ATOM 635 C CA . VAL A 1 85 ? 9.362 -1.802 -7.788 1.00 93.50 85 VAL A CA 1
ATOM 636 C C . VAL A 1 85 ? 8.640 -2.145 -6.495 1.00 93.50 85 VAL A C 1
ATOM 638 O O . VAL A 1 85 ? 8.489 -3.321 -6.186 1.00 93.50 85 VAL A O 1
ATOM 641 N N . ARG A 1 86 ? 8.185 -1.138 -5.737 1.00 93.38 86 ARG A N 1
ATOM 642 C CA . ARG A 1 86 ? 7.361 -1.317 -4.536 1.00 93.38 86 ARG A CA 1
ATOM 643 C C . ARG A 1 86 ? 6.375 -0.176 -4.365 1.00 93.38 86 ARG A C 1
ATOM 645 O O . ARG A 1 86 ? 6.675 0.959 -4.739 1.00 93.38 86 ARG A O 1
ATOM 652 N N . TYR A 1 87 ? 5.246 -0.448 -3.725 1.00 92.81 87 TYR A N 1
ATOM 653 C CA . TYR A 1 87 ? 4.287 0.576 -3.318 1.00 92.81 87 TYR A CA 1
ATOM 654 C C . TYR A 1 87 ? 3.669 0.267 -1.956 1.00 92.81 87 TYR A C 1
ATOM 656 O O . TYR A 1 87 ? 3.722 -0.861 -1.483 1.00 92.81 87 TYR A O 1
ATOM 664 N N . ARG A 1 88 ? 3.066 1.270 -1.325 1.00 91.62 88 ARG A N 1
ATOM 665 C CA . ARG A 1 88 ? 2.173 1.107 -0.173 1.00 91.62 88 ARG A CA 1
ATOM 666 C C . ARG A 1 88 ? 1.076 2.162 -0.220 1.00 91.62 88 ARG A C 1
ATOM 668 O O . ARG A 1 88 ? 1.323 3.284 -0.661 1.00 91.62 88 ARG A O 1
ATOM 675 N N . VAL A 1 89 ? -0.117 1.821 0.241 1.00 88.00 89 VAL A N 1
ATOM 676 C CA . VAL A 1 89 ? -1.260 2.747 0.301 1.00 88.00 89 VAL A CA 1
ATOM 677 C C . VAL A 1 89 ? -1.099 3.661 1.497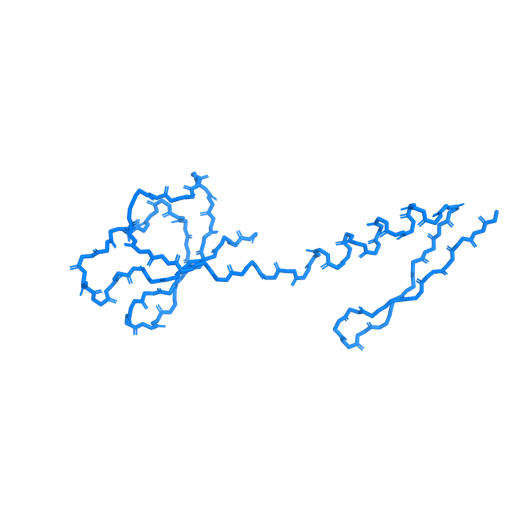 1.00 88.00 89 VAL A C 1
ATOM 679 O O . VAL A 1 89 ? -1.000 3.147 2.578 1.00 88.00 89 VAL A O 1
ATOM 682 N N . CYS A 1 90 ? -1.056 4.978 1.369 1.00 83.56 90 CYS A N 1
ATOM 683 C CA . CYS A 1 90 ? -1.071 5.856 2.539 1.00 83.56 90 CYS A CA 1
ATOM 684 C C . CYS A 1 90 ? -2.514 6.095 3.000 1.00 83.56 90 CYS A C 1
ATOM 686 O O . CYS A 1 90 ? -3.351 6.440 2.169 1.00 83.56 90 CYS A O 1
ATOM 688 N N . GLU A 1 91 ? -2.768 5.956 4.302 1.00 68.50 91 GLU A N 1
ATOM 689 C CA . GLU A 1 91 ? -3.967 6.517 4.946 1.00 68.50 91 GLU A CA 1
ATOM 690 C C . GLU A 1 91 ? -3.897 8.052 5.025 1.00 68.50 91 GLU A C 1
ATOM 692 O O . GLU A 1 91 ? -2.765 8.613 5.026 1.00 68.50 91 GLU A O 1
#